Protein AF-A0A2W5YH22-F1 (afdb_monomer)

Foldseek 3Di:
DPDDDPDCPVVVVVVVVVVVVVVVVVVVVVVVVLVVLLVLLLVLLLVLLVPQPQKFFPDPVLSVQLSVQLSVCCVPVLVVCCVVCVVVCVVVVNVVVLLVQLVSSVCSCVPRPRIGGNDSVSSSVSSVSSVVSSVVVCVVVCVVPVPPPPVPPPPVPVPPPPPPDPPDDDD

pLDDT: mean 74.57, std 12.63, range [40.38, 94.56]

Secondary structure (DSSP, 8-state):
-------THHHHHHHHHHHHHHHHHHHHHHHHHHHHHHHHHHHHHHHHHHH-TTEEESSHHHHHHHHHHHHHHHHHHHHHHHHHHHHHHHHTTTHHHHHHHHHHHHHGGGTSTTEEE--HHHHHHHHHHHHHHHHHHHHHHHHH---------------------------

Radius of gyration: 26.46 Å; Cα contacts (8 Å, |Δi|>4): 127; chains: 1; bounding box: 88×34×78 Å

Mean predicted aligned error: 13.65 Å

Solvent-accessible surface area (backbone atoms only — not comparable to full-atom values): 9612 Å² total; per-residue (Å²): 138,81,81,77,74,82,57,71,65,59,59,51,52,53,48,52,51,49,51,52,49,53,49,51,53,54,50,53,52,53,50,51,54,50,52,50,54,35,51,42,51,29,52,16,45,58,48,26,43,71,71,37,96,38,28,50,62,78,42,74,66,22,49,52,47,38,35,52,49,46,35,50,40,58,68,57,49,44,58,51,49,47,62,75,37,38,70,55,23,64,74,48,75,48,53,48,55,45,51,51,50,7,51,51,57,55,49,39,42,81,74,29,73,48,30,45,58,81,38,69,67,41,16,41,55,34,24,53,47,23,49,51,46,35,49,51,51,48,51,53,52,53,65,73,46,84,66,76,76,62,85,67,74,80,74,74,74,74,76,73,79,74,77,78,78,80,90,80,85,84,132

Structure (mmCIF, N/CA/C/O backbone):
data_AF-A0A2W5YH22-F1
#
_entry.id   AF-A0A2W5YH22-F1
#
loop_
_atom_site.group_PDB
_atom_site.id
_atom_site.type_symbol
_atom_site.label_atom_id
_atom_site.label_alt_id
_atom_site.label_comp_id
_atom_site.label_asym_id
_atom_site.label_entity_id
_atom_site.label_seq_id
_atom_site.pdbx_PDB_ins_code
_atom_site.Cartn_x
_atom_site.Cartn_y
_atom_site.Cartn_z
_atom_site.occupancy
_atom_site.B_iso_or_equiv
_atom_site.auth_seq_id
_atom_site.auth_comp_id
_atom_site.auth_asym_id
_atom_site.auth_atom_id
_atom_site.pdbx_PDB_model_num
ATOM 1 N N . MET A 1 1 ? 30.267 0.428 -62.247 1.00 49.31 1 MET A N 1
ATOM 2 C CA . MET A 1 1 ? 30.145 -0.067 -60.859 1.00 49.31 1 MET A CA 1
ATOM 3 C C . MET A 1 1 ? 29.893 1.120 -59.937 1.00 49.31 1 MET A C 1
ATOM 5 O O . MET A 1 1 ? 30.831 1.826 -59.605 1.00 49.31 1 MET A O 1
ATOM 9 N N . ARG A 1 2 ? 28.629 1.427 -59.618 1.00 48.53 2 ARG A N 1
ATOM 10 C CA . ARG A 1 2 ? 28.282 2.431 -58.598 1.00 48.53 2 ARG A CA 1
ATOM 11 C C . ARG A 1 2 ? 27.929 1.669 -57.335 1.00 48.53 2 ARG A C 1
ATOM 13 O O . ARG A 1 2 ? 26.846 1.093 -57.253 1.00 48.53 2 ARG A O 1
ATOM 20 N N . ASP A 1 3 ? 28.889 1.620 -56.427 1.00 55.22 3 ASP A N 1
ATOM 21 C CA . ASP A 1 3 ? 28.732 0.981 -55.135 1.00 55.22 3 ASP A CA 1
ATOM 22 C C . ASP A 1 3 ? 27.698 1.771 -54.328 1.00 55.22 3 ASP A C 1
ATOM 24 O O . ASP A 1 3 ? 27.784 2.993 -54.162 1.00 55.22 3 ASP A O 1
ATOM 28 N N . ARG A 1 4 ? 26.618 1.090 -53.959 1.00 59.72 4 ARG A N 1
ATOM 29 C CA . ARG A 1 4 ? 25.434 1.706 -53.371 1.00 59.72 4 ARG A CA 1
ATOM 30 C C . ARG A 1 4 ? 25.712 1.868 -51.882 1.00 59.72 4 ARG A C 1
ATOM 32 O O . ARG A 1 4 ? 25.489 0.935 -51.119 1.00 59.72 4 ARG A O 1
ATOM 39 N N . ILE A 1 5 ? 26.192 3.047 -51.480 1.00 61.78 5 ILE A N 1
ATOM 40 C CA . ILE A 1 5 ? 26.335 3.417 -50.066 1.00 61.78 5 ILE A CA 1
ATOM 41 C C . ILE A 1 5 ? 25.010 3.099 -49.350 1.00 61.78 5 ILE A C 1
ATOM 43 O O . ILE A 1 5 ? 23.969 3.635 -49.755 1.00 61.78 5 ILE A O 1
ATOM 47 N N . PRO A 1 6 ? 25.001 2.213 -48.335 1.00 58.88 6 PRO A N 1
ATOM 48 C CA . PRO A 1 6 ? 23.786 1.879 -47.613 1.00 58.88 6 PRO A CA 1
ATOM 49 C C . PRO A 1 6 ? 23.320 3.128 -46.861 1.00 58.88 6 PRO A C 1
ATOM 51 O O . PRO A 1 6 ? 23.884 3.530 -45.847 1.00 58.88 6 PRO A O 1
ATOM 54 N N . GLY A 1 7 ? 22.310 3.794 -47.422 1.00 63.41 7 GLY A N 1
ATOM 55 C CA . GLY A 1 7 ? 21.755 5.028 -46.881 1.00 63.41 7 GLY A CA 1
ATOM 56 C C . GLY A 1 7 ? 21.227 4.836 -45.459 1.00 63.41 7 GLY A C 1
ATOM 57 O O . GLY A 1 7 ? 20.651 3.796 -45.132 1.00 63.41 7 GLY A O 1
ATOM 58 N N . GLY A 1 8 ? 21.363 5.879 -44.633 1.00 64.31 8 GLY A N 1
ATOM 59 C CA . GLY A 1 8 ? 21.040 5.911 -43.197 1.00 64.31 8 GLY A CA 1
ATOM 60 C C . GLY A 1 8 ? 19.609 5.531 -42.781 1.00 64.31 8 GLY A C 1
ATOM 61 O O . GLY A 1 8 ? 19.292 5.582 -41.597 1.00 64.31 8 GLY A O 1
ATOM 62 N N . ARG A 1 9 ? 18.747 5.110 -43.714 1.00 68.75 9 ARG A N 1
ATOM 63 C CA . ARG A 1 9 ? 17.426 4.524 -43.448 1.00 68.75 9 ARG A CA 1
ATOM 64 C C . ARG A 1 9 ? 17.508 3.152 -42.766 1.00 68.75 9 ARG A C 1
ATOM 66 O O . ARG A 1 9 ? 16.717 2.894 -41.868 1.00 68.75 9 ARG A O 1
ATOM 73 N N . GLY A 1 10 ? 18.459 2.296 -43.154 1.00 72.69 10 GLY A N 1
ATOM 74 C CA . GLY A 1 10 ? 18.620 0.965 -42.542 1.00 72.69 10 GLY A CA 1
ATOM 75 C C . GLY A 1 10 ? 19.143 1.050 -41.109 1.00 72.69 10 GLY A C 1
ATOM 76 O O . GLY A 1 10 ? 18.603 0.429 -40.200 1.00 72.69 10 GLY A O 1
ATOM 77 N N . LEU A 1 11 ? 20.120 1.933 -40.897 1.00 75.62 11 LEU A N 1
ATOM 78 C CA . LEU A 1 11 ? 20.707 2.182 -39.588 1.00 75.62 11 LEU A CA 1
ATOM 79 C C . LEU A 1 11 ? 19.656 2.717 -38.597 1.00 75.62 11 LEU A C 1
ATOM 81 O O . LEU A 1 11 ? 19.552 2.216 -37.482 1.00 75.62 11 LEU A O 1
ATOM 85 N N . GLN A 1 12 ? 18.824 3.679 -39.013 1.00 78.62 12 GLN A N 1
ATOM 86 C CA . GLN A 1 12 ? 17.742 4.202 -38.170 1.00 78.62 12 GLN A CA 1
ATOM 87 C C . GLN A 1 12 ? 16.666 3.157 -37.851 1.00 78.62 12 GLN A C 1
ATOM 89 O O . GLN A 1 12 ? 16.189 3.117 -36.718 1.00 78.62 12 GLN A O 1
ATOM 94 N N . ALA A 1 13 ? 16.304 2.294 -38.806 1.00 81.12 13 ALA A N 1
ATOM 95 C CA . ALA A 1 13 ? 15.349 1.212 -38.567 1.00 81.12 13 ALA A CA 1
ATOM 96 C C . ALA A 1 13 ? 15.886 0.194 -37.546 1.00 81.12 13 ALA A C 1
ATOM 98 O O . ALA A 1 13 ? 15.166 -0.184 -36.618 1.00 81.12 13 ALA A O 1
ATOM 99 N N . ASP A 1 14 ? 17.164 -0.178 -37.655 1.00 83.19 14 ASP A N 1
ATOM 100 C CA . ASP A 1 14 ? 17.822 -1.081 -36.706 1.00 83.19 14 ASP A CA 1
ATOM 101 C C . ASP A 1 14 ? 17.984 -0.448 -35.319 1.00 83.19 14 ASP A C 1
ATOM 103 O O . ASP A 1 14 ? 17.748 -1.112 -34.306 1.00 83.19 14 ASP A O 1
ATOM 107 N N . PHE A 1 15 ? 18.318 0.845 -35.243 1.00 80.31 15 PHE A N 1
ATOM 108 C CA . PHE A 1 15 ? 18.362 1.575 -33.973 1.00 80.31 15 PHE A CA 1
ATOM 109 C C . PHE A 1 15 ? 16.979 1.673 -33.326 1.00 80.31 15 PHE A C 1
ATOM 111 O O . PHE A 1 15 ? 16.841 1.353 -32.146 1.00 80.31 15 PHE A O 1
ATOM 118 N N . ALA A 1 16 ? 15.943 2.048 -34.078 1.00 85.62 16 ALA A N 1
ATOM 119 C CA . ALA A 1 16 ? 14.577 2.131 -33.563 1.00 85.62 16 ALA A CA 1
ATOM 120 C C . ALA A 1 16 ? 14.080 0.770 -33.054 1.00 85.62 16 ALA A C 1
ATOM 122 O O . ALA A 1 16 ? 13.491 0.685 -31.974 1.00 85.62 16 ALA A O 1
ATOM 123 N N . LYS A 1 17 ? 14.377 -0.310 -33.788 1.00 86.19 17 LYS A N 1
ATOM 124 C CA . LYS A 1 17 ? 14.058 -1.680 -33.377 1.00 86.19 17 LYS A CA 1
ATOM 125 C C . LYS A 1 17 ? 14.766 -2.051 -32.071 1.00 86.19 17 LYS A C 1
ATOM 127 O O . LYS A 1 17 ? 14.110 -2.503 -31.136 1.00 86.19 17 LYS A O 1
ATOM 132 N N . ARG A 1 18 ? 16.067 -1.759 -31.960 1.00 82.75 18 ARG A N 1
ATOM 133 C CA . ARG A 1 18 ? 16.873 -2.002 -30.750 1.0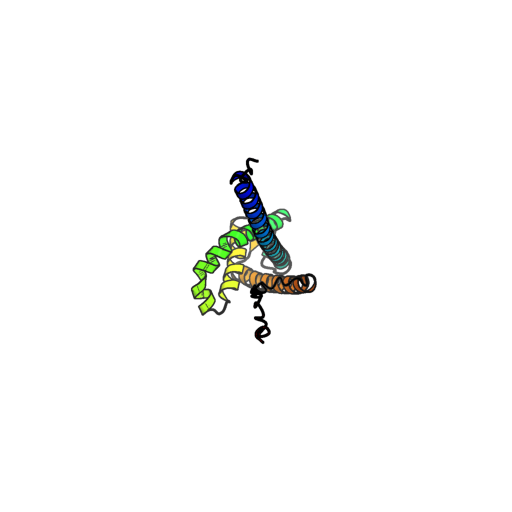0 82.75 18 ARG A CA 1
ATOM 134 C C . ARG A 1 18 ? 16.401 -1.201 -29.540 1.00 82.75 18 ARG A C 1
ATOM 136 O O . ARG A 1 18 ? 16.351 -1.747 -28.444 1.00 82.75 18 ARG A O 1
ATOM 143 N N . LEU A 1 19 ? 16.028 0.067 -29.723 1.00 86.00 19 LEU A N 1
ATOM 144 C CA . LEU A 1 19 ? 15.492 0.910 -28.648 1.00 86.00 19 LEU A CA 1
ATOM 145 C C . LEU A 1 19 ? 14.138 0.394 -28.155 1.00 86.00 19 LEU A C 1
ATOM 147 O O . LEU A 1 19 ? 13.891 0.367 -26.950 1.00 86.00 19 LEU A O 1
ATOM 151 N N . ARG A 1 20 ? 13.284 -0.063 -29.076 1.00 83.00 20 ARG A N 1
ATOM 152 C CA . ARG A 1 20 ? 11.980 -0.649 -28.751 1.00 83.00 20 ARG A CA 1
ATOM 153 C C . ARG A 1 20 ? 12.122 -1.999 -28.052 1.00 83.00 20 ARG A C 1
ATOM 155 O O . ARG A 1 20 ? 11.398 -2.284 -27.108 1.00 83.00 20 ARG A O 1
ATOM 162 N N . GLU A 1 21 ? 13.068 -2.825 -28.479 1.00 83.75 21 GLU A N 1
ATOM 163 C CA . GLU A 1 21 ? 13.396 -4.086 -27.812 1.00 83.75 21 GLU A CA 1
ATOM 164 C C . GLU A 1 21 ? 13.953 -3.832 -26.405 1.00 83.75 21 GLU A C 1
ATOM 166 O O . GLU A 1 21 ? 13.425 -4.376 -25.435 1.00 83.75 21 GLU A O 1
ATOM 171 N N . ALA A 1 22 ? 14.938 -2.938 -26.269 1.00 77.44 22 ALA A N 1
ATOM 172 C CA . ALA A 1 22 ? 15.519 -2.558 -24.982 1.00 77.44 22 ALA A CA 1
ATOM 173 C C . ALA A 1 22 ? 14.471 -1.997 -24.005 1.00 77.44 22 ALA A C 1
ATOM 175 O O . ALA A 1 22 ? 14.435 -2.412 -22.843 1.00 77.44 22 ALA A O 1
ATOM 176 N N . SER A 1 23 ? 13.579 -1.111 -24.468 1.00 79.19 23 SER A N 1
ATOM 177 C CA . SER A 1 23 ? 12.501 -0.573 -23.632 1.00 79.19 23 SER A CA 1
ATOM 178 C C . SER A 1 23 ? 11.492 -1.652 -23.235 1.00 79.19 23 SER A C 1
ATOM 180 O O . SER A 1 23 ? 11.104 -1.713 -22.069 1.00 79.19 23 SER A O 1
ATOM 182 N N . ASN A 1 24 ? 11.135 -2.564 -24.145 1.00 81.50 24 ASN A N 1
ATOM 183 C CA . ASN A 1 24 ? 10.247 -3.689 -23.850 1.00 81.50 24 ASN A CA 1
ATOM 184 C C . ASN A 1 24 ? 10.838 -4.627 -22.787 1.00 81.50 24 ASN A C 1
ATOM 186 O O . ASN A 1 24 ? 10.103 -5.099 -21.919 1.00 81.50 24 ASN A O 1
ATOM 190 N N . PHE A 1 25 ? 12.149 -4.890 -22.816 1.00 75.69 25 PHE A N 1
ATOM 191 C CA . PHE A 1 25 ? 12.814 -5.702 -21.791 1.00 75.69 25 PHE A CA 1
ATOM 192 C C . PHE A 1 25 ? 12.788 -5.023 -20.421 1.00 75.69 25 PHE A C 1
ATOM 194 O O . PHE A 1 25 ? 12.388 -5.652 -19.436 1.00 75.69 25 PHE A O 1
ATOM 201 N N . ALA A 1 26 ? 13.155 -3.739 -20.365 1.00 73.44 26 ALA A N 1
ATOM 202 C CA . ALA A 1 26 ? 13.145 -2.960 -19.128 1.00 73.44 26 ALA A CA 1
ATOM 203 C C . ALA A 1 26 ? 11.727 -2.845 -18.547 1.00 73.44 26 ALA A C 1
ATOM 205 O O . ALA A 1 26 ? 11.512 -3.118 -17.364 1.00 73.44 26 ALA A O 1
ATOM 206 N N . TYR A 1 27 ? 10.743 -2.541 -19.396 1.00 76.00 27 TYR A N 1
ATOM 207 C CA . TYR A 1 27 ? 9.338 -2.441 -19.014 1.00 76.00 27 TYR A CA 1
ATOM 208 C C . TYR A 1 27 ? 8.796 -3.770 -18.480 1.00 76.00 27 TYR A C 1
ATOM 210 O O . TYR A 1 27 ? 8.203 -3.812 -17.404 1.00 76.00 27 TYR A O 1
ATOM 218 N N . ARG A 1 28 ? 9.054 -4.887 -19.174 1.00 75.19 28 ARG A N 1
ATOM 219 C CA . ARG A 1 28 ? 8.615 -6.224 -18.736 1.00 75.19 28 ARG A CA 1
ATOM 220 C C . ARG A 1 28 ? 9.259 -6.656 -17.422 1.00 75.19 28 ARG A C 1
ATOM 222 O O . ARG A 1 28 ? 8.610 -7.329 -16.621 1.00 75.19 28 ARG A O 1
ATOM 229 N N . ALA A 1 29 ? 10.524 -6.306 -17.200 1.00 72.75 29 ALA A N 1
ATOM 230 C CA . ALA A 1 29 ? 11.216 -6.603 -15.951 1.00 72.75 29 ALA A CA 1
ATOM 231 C C . ALA A 1 29 ? 10.645 -5.786 -14.781 1.00 72.75 29 ALA A C 1
ATOM 233 O O . ALA A 1 29 ? 10.292 -6.367 -13.753 1.00 72.75 29 ALA A O 1
ATOM 234 N N . ALA A 1 30 ? 10.487 -4.471 -14.963 1.00 69.31 30 ALA A N 1
ATOM 235 C CA . ALA A 1 30 ? 9.919 -3.581 -13.953 1.00 69.31 30 ALA A CA 1
ATOM 236 C C . ALA A 1 30 ? 8.467 -3.955 -13.613 1.00 69.31 30 ALA A C 1
ATOM 238 O O . ALA A 1 30 ? 8.120 -4.074 -12.438 1.00 69.31 30 ALA A O 1
ATOM 239 N N . MET A 1 31 ? 7.649 -4.232 -14.634 1.00 74.06 31 MET A N 1
ATOM 240 C CA . MET A 1 31 ? 6.253 -4.638 -14.470 1.00 74.06 31 MET A CA 1
ATOM 241 C C . MET A 1 31 ? 6.133 -5.952 -13.695 1.00 74.06 31 MET A C 1
ATOM 243 O O . MET A 1 31 ? 5.355 -6.039 -12.751 1.00 74.06 31 MET A O 1
ATOM 247 N N . ARG A 1 32 ? 6.937 -6.970 -14.033 1.00 72.12 32 ARG A N 1
ATOM 248 C CA . ARG A 1 32 ? 6.898 -8.263 -13.331 1.00 72.12 32 ARG A CA 1
ATOM 249 C C . ARG A 1 32 ? 7.268 -8.122 -11.854 1.00 72.12 32 ARG A C 1
ATOM 251 O O . ARG A 1 32 ? 6.604 -8.705 -11.005 1.00 72.12 32 ARG A O 1
ATOM 258 N N . HIS A 1 33 ? 8.296 -7.331 -11.548 1.00 71.44 33 HIS A N 1
ATOM 259 C CA . HIS A 1 33 ? 8.701 -7.069 -10.167 1.00 71.44 33 HIS A CA 1
ATOM 260 C C . HIS A 1 33 ? 7.617 -6.309 -9.387 1.00 71.44 33 HIS A C 1
ATOM 262 O O . HIS A 1 33 ? 7.316 -6.656 -8.245 1.00 71.44 33 HIS A O 1
ATOM 268 N N . PHE A 1 34 ? 7.001 -5.304 -10.014 1.00 69.19 34 PHE A N 1
ATOM 269 C CA . PHE A 1 34 ? 5.900 -4.547 -9.427 1.00 69.19 34 PHE A CA 1
ATOM 270 C C . PHE A 1 34 ? 4.681 -5.433 -9.131 1.00 69.19 34 PHE A C 1
ATOM 272 O O . PHE A 1 34 ? 4.209 -5.449 -7.998 1.00 69.19 34 PHE A O 1
ATOM 279 N N . VAL A 1 35 ? 4.225 -6.225 -10.108 1.00 72.81 35 VAL A N 1
ATOM 280 C CA . VAL A 1 35 ? 3.072 -7.129 -9.958 1.00 72.81 35 VAL A CA 1
ATOM 281 C C . VAL A 1 35 ? 3.324 -8.179 -8.878 1.00 72.81 35 VAL A C 1
ATOM 283 O O . VAL A 1 35 ? 2.441 -8.440 -8.068 1.00 72.81 35 VAL A O 1
ATOM 286 N N . PHE A 1 36 ? 4.531 -8.747 -8.813 1.00 69.8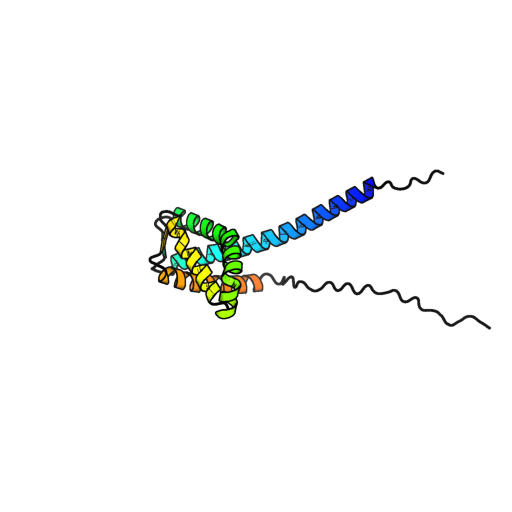1 36 PHE A N 1
ATOM 287 C CA . PHE A 1 36 ? 4.884 -9.713 -7.772 1.00 69.81 36 PHE A CA 1
ATOM 288 C C . PHE A 1 36 ? 4.858 -9.080 -6.374 1.00 69.81 36 PHE A C 1
ATOM 290 O O . PHE A 1 36 ? 4.247 -9.617 -5.454 1.00 69.81 36 PHE A O 1
ATOM 297 N N . ARG A 1 37 ? 5.467 -7.897 -6.215 1.00 67.06 37 ARG A N 1
ATOM 298 C CA . ARG A 1 37 ? 5.448 -7.141 -4.952 1.00 67.06 37 ARG A CA 1
ATOM 299 C C . ARG A 1 37 ?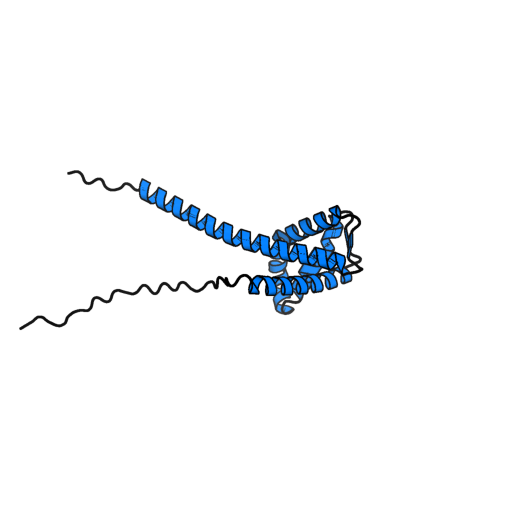 4.017 -6.796 -4.530 1.00 67.06 37 ARG A C 1
ATOM 301 O O . ARG A 1 37 ? 3.679 -6.914 -3.353 1.00 67.06 37 ARG A O 1
ATOM 308 N N . TRP A 1 38 ? 3.200 -6.377 -5.490 1.00 70.38 38 TRP A N 1
ATOM 309 C CA . TRP A 1 38 ? 1.791 -6.061 -5.299 1.00 70.38 38 TRP A CA 1
ATOM 310 C C . TRP A 1 38 ? 1.024 -7.290 -4.801 1.00 70.38 38 TRP A C 1
ATOM 312 O O . TRP A 1 38 ? 0.477 -7.235 -3.705 1.00 70.38 38 TRP A O 1
ATOM 322 N N . LEU A 1 39 ? 1.123 -8.423 -5.507 1.00 69.94 39 LEU A N 1
ATOM 323 C CA . LEU A 1 39 ? 0.509 -9.700 -5.123 1.00 69.94 39 LEU A CA 1
ATOM 324 C C . LEU A 1 39 ? 0.899 -10.150 -3.714 1.00 69.94 39 LEU A C 1
ATOM 326 O O . LEU A 1 39 ? 0.027 -10.488 -2.921 1.00 69.94 39 LEU A O 1
ATOM 330 N N . VAL A 1 40 ? 2.192 -10.126 -3.380 1.00 67.19 40 VAL A N 1
ATOM 331 C CA . VAL A 1 40 ? 2.670 -10.519 -2.043 1.00 67.19 40 VAL A CA 1
ATOM 332 C C . VAL A 1 40 ? 2.055 -9.632 -0.962 1.00 67.19 40 VAL A C 1
ATOM 334 O O . VAL A 1 40 ? 1.621 -10.133 0.074 1.00 67.19 40 VAL A O 1
ATOM 337 N N . THR A 1 41 ? 1.959 -8.325 -1.215 1.00 66.75 41 THR A N 1
ATOM 338 C CA . THR A 1 41 ? 1.385 -7.397 -0.236 1.00 66.75 41 THR A CA 1
ATOM 339 C C . THR A 1 41 ? -0.128 -7.584 -0.103 1.00 66.75 41 THR A C 1
ATOM 341 O O . THR A 1 41 ? -0.644 -7.610 1.010 1.00 66.75 41 THR A O 1
ATOM 344 N N . THR A 1 42 ? -0.831 -7.791 -1.219 1.00 68.44 42 THR A N 1
ATOM 345 C CA . THR A 1 42 ? -2.263 -8.126 -1.275 1.00 68.44 42 THR A CA 1
ATOM 346 C C . THR A 1 42 ? -2.567 -9.406 -0.491 1.00 68.44 42 THR A C 1
ATOM 348 O O . THR A 1 42 ? -3.463 -9.404 0.351 1.00 68.44 42 THR A O 1
ATOM 351 N N . VAL A 1 43 ? -1.797 -10.480 -0.702 1.00 71.06 43 VAL A N 1
ATOM 352 C CA . VAL A 1 43 ? -1.952 -11.740 0.045 1.00 71.06 43 VAL A CA 1
ATOM 353 C C . VAL A 1 43 ? -1.658 -11.531 1.528 1.00 71.06 43 VAL A C 1
ATOM 355 O O . VAL A 1 43 ? -2.429 -11.985 2.369 1.00 71.06 43 VAL A O 1
ATOM 358 N N . GLY A 1 44 ? -0.594 -10.794 1.861 1.00 68.19 44 GLY A N 1
ATOM 359 C CA . GLY A 1 44 ? -0.267 -10.463 3.248 1.00 68.19 44 GLY A CA 1
ATOM 360 C C . GLY A 1 44 ? -1.420 -9.773 3.976 1.00 68.19 44 GLY A C 1
ATOM 361 O O . GLY A 1 44 ? -1.674 -10.071 5.137 1.00 68.19 44 GLY A O 1
ATOM 362 N N . VAL A 1 45 ? -2.155 -8.900 3.289 1.00 67.38 45 VAL A N 1
ATOM 363 C CA . VAL A 1 45 ? -3.287 -8.151 3.860 1.00 67.38 45 VAL A CA 1
ATOM 364 C C . VAL A 1 45 ? -4.525 -9.009 3.986 1.00 67.38 45 VAL A C 1
ATOM 366 O O . VAL A 1 45 ? -5.208 -8.935 5.000 1.00 67.38 45 VAL A O 1
ATOM 369 N N . MET A 1 46 ? -4.789 -9.853 2.992 1.00 68.19 46 MET A N 1
ATOM 370 C CA . MET A 1 46 ? -5.888 -10.810 3.048 1.00 68.19 46 MET A CA 1
ATOM 371 C C . MET A 1 46 ? -5.734 -11.754 4.246 1.00 68.19 46 MET A C 1
ATOM 373 O O . MET A 1 46 ? -6.691 -12.016 4.966 1.00 68.19 46 MET A O 1
ATOM 377 N N . VAL A 1 47 ? -4.506 -12.208 4.499 1.00 69.50 47 VAL A N 1
ATOM 378 C CA . VAL A 1 47 ? -4.187 -13.036 5.662 1.00 69.50 47 VAL A CA 1
ATOM 379 C C . VAL A 1 47 ? -4.224 -12.209 6.951 1.00 69.50 47 VAL A C 1
ATOM 381 O O . VAL A 1 47 ? -4.795 -12.662 7.934 1.00 69.50 47 VAL A O 1
ATOM 384 N N . ALA A 1 48 ? -3.701 -10.981 6.969 1.00 68.94 48 ALA A N 1
ATOM 385 C CA . ALA A 1 48 ? -3.798 -10.120 8.150 1.00 68.94 48 ALA A CA 1
ATOM 386 C C . ALA A 1 48 ? -5.255 -9.826 8.546 1.00 68.94 48 ALA A C 1
ATOM 388 O O . ALA A 1 48 ? -5.573 -9.872 9.728 1.00 68.94 48 ALA A O 1
ATOM 389 N N . ALA A 1 49 ? -6.150 -9.619 7.578 1.00 65.56 49 ALA A N 1
ATOM 390 C CA . ALA A 1 49 ? -7.586 -9.471 7.815 1.00 65.56 49 ALA A CA 1
ATOM 391 C C . ALA A 1 49 ? -8.254 -10.752 8.346 1.00 65.56 49 ALA A C 1
ATOM 393 O O . ALA A 1 49 ? -9.277 -10.678 9.011 1.00 65.56 49 ALA A O 1
ATOM 394 N N . ALA A 1 50 ? -7.691 -11.930 8.067 1.00 64.38 50 ALA A N 1
ATOM 395 C CA . ALA A 1 50 ? -8.195 -13.196 8.598 1.00 64.38 50 ALA A CA 1
ATOM 396 C C . ALA A 1 50 ? -7.648 -13.522 10.001 1.00 64.38 50 ALA A C 1
ATOM 398 O O . ALA A 1 50 ? -8.314 -14.206 10.773 1.00 64.38 50 ALA A O 1
ATOM 399 N N . PHE A 1 51 ? -6.432 -13.067 10.324 1.00 63.56 51 PHE A N 1
ATOM 400 C CA . PHE A 1 51 ? -5.737 -13.409 11.570 1.00 63.56 51 PHE A CA 1
ATOM 401 C C . PHE A 1 51 ? -5.849 -12.344 12.665 1.00 63.56 51 PHE A C 1
ATOM 403 O O . PHE A 1 51 ? -5.692 -12.683 13.839 1.00 63.56 51 PHE A O 1
ATOM 410 N N . LEU A 1 52 ? -6.081 -11.070 12.325 1.00 67.88 52 LEU A N 1
ATOM 411 C CA . LEU A 1 52 ? -6.194 -10.010 13.324 1.00 67.88 52 LEU A CA 1
ATOM 412 C C . LEU A 1 52 ? -7.659 -9.729 13.670 1.00 67.88 52 LEU A C 1
ATOM 414 O O . LEU A 1 52 ? -8.396 -9.264 12.805 1.00 67.88 52 LEU A O 1
ATOM 418 N N . PRO A 1 53 ? -8.058 -9.870 14.949 1.00 60.66 53 PRO A N 1
ATOM 419 C CA . PRO A 1 53 ? -9.426 -9.589 15.386 1.00 60.66 53 PRO A CA 1
ATOM 420 C C . PRO A 1 53 ? -9.826 -8.112 15.247 1.00 60.66 53 PRO A C 1
ATOM 422 O O . PRO A 1 53 ? -11.003 -7.805 15.358 1.00 60.66 53 PRO A O 1
ATOM 425 N N . GLY A 1 54 ? -8.869 -7.212 14.988 1.00 64.25 54 GLY A N 1
ATOM 426 C CA . GLY A 1 54 ? -9.116 -5.786 14.771 1.00 64.25 54 GLY A CA 1
ATOM 427 C C . GLY A 1 54 ? -9.156 -5.339 13.308 1.00 64.25 54 GLY A C 1
ATOM 428 O O . GLY A 1 54 ? -9.088 -4.135 13.051 1.00 64.25 54 GLY A O 1
ATOM 429 N N . ILE A 1 55 ? -9.186 -6.284 12.359 1.00 74.31 55 ILE A N 1
ATOM 430 C CA . ILE A 1 55 ? -9.379 -6.031 10.928 1.00 74.31 55 ILE A CA 1
ATOM 431 C C . ILE A 1 55 ? -10.560 -6.885 10.461 1.00 74.31 55 ILE A C 1
ATOM 433 O O . ILE A 1 55 ? -10.440 -8.096 10.319 1.00 74.31 55 ILE A O 1
ATOM 437 N N . GLY A 1 56 ? -11.703 -6.247 10.227 1.00 74.88 56 GLY A N 1
ATOM 438 C CA . GLY A 1 56 ? -12.945 -6.903 9.828 1.00 74.88 56 GLY A CA 1
ATOM 439 C C . GLY A 1 56 ? -13.345 -6.586 8.391 1.00 74.88 56 GLY A C 1
ATOM 440 O O . GLY A 1 56 ? -12.951 -5.567 7.818 1.00 74.88 56 GLY A O 1
ATOM 441 N N . TYR A 1 57 ? -14.172 -7.447 7.806 1.00 81.25 57 TYR A N 1
ATOM 442 C CA . TYR A 1 57 ? -14.826 -7.181 6.531 1.00 81.25 57 TYR A CA 1
ATOM 443 C C . TYR A 1 57 ? -16.259 -7.715 6.542 1.00 81.25 57 TYR A C 1
ATOM 445 O O . TYR A 1 57 ? -16.522 -8.802 7.049 1.00 81.25 57 TYR A O 1
ATOM 453 N N . ASP A 1 58 ? -17.175 -6.959 5.943 1.00 83.12 58 ASP A N 1
ATOM 454 C CA . ASP A 1 58 ? -18.600 -7.309 5.911 1.00 83.12 58 ASP A CA 1
ATOM 455 C C . ASP A 1 58 ? -18.940 -8.227 4.724 1.00 83.12 58 ASP A C 1
ATOM 457 O O . ASP A 1 58 ? -19.934 -8.949 4.745 1.00 83.12 58 ASP A O 1
ATOM 461 N N . SER A 1 59 ? -18.132 -8.202 3.655 1.00 82.88 59 SER A N 1
ATOM 462 C CA . SER A 1 59 ? -18.353 -9.008 2.449 1.00 82.88 59 SER A CA 1
ATOM 463 C C . SER A 1 59 ? -17.044 -9.378 1.750 1.00 82.88 59 SER A C 1
ATOM 465 O O . SER A 1 59 ? -16.041 -8.671 1.839 1.00 82.88 59 SER A O 1
ATOM 467 N N . THR A 1 60 ? -17.042 -10.451 0.958 1.00 79.69 60 THR A N 1
ATOM 468 C CA . THR A 1 60 ? -15.880 -10.789 0.114 1.00 79.69 60 THR A CA 1
ATOM 469 C C . THR A 1 60 ? -15.537 -9.659 -0.870 1.00 79.69 60 THR A C 1
ATOM 471 O O . THR A 1 60 ? -14.371 -9.453 -1.199 1.00 79.69 60 THR A O 1
ATOM 474 N N . GLY A 1 61 ? -16.534 -8.877 -1.304 1.00 80.44 61 GLY A N 1
ATOM 475 C CA . GLY A 1 61 ? -16.333 -7.718 -2.175 1.00 80.44 61 GLY A CA 1
ATOM 476 C C . GLY A 1 61 ? -15.532 -6.593 -1.514 1.00 80.44 61 GLY A C 1
ATOM 477 O O . GLY A 1 61 ? -14.668 -6.003 -2.165 1.00 80.44 61 GLY A O 1
ATOM 478 N N . SER A 1 62 ? -15.749 -6.332 -0.220 1.00 82.31 62 SER A N 1
ATOM 479 C CA . SER A 1 62 ? -14.969 -5.326 0.511 1.00 82.31 62 SER A CA 1
ATOM 480 C C . SER A 1 62 ? -13.533 -5.783 0.751 1.00 82.31 62 SER A C 1
ATOM 482 O O . SER A 1 62 ? -12.618 -4.973 0.629 1.00 82.31 62 SER A O 1
ATOM 484 N N . LEU A 1 63 ? -13.303 -7.081 0.966 1.00 79.44 63 LEU A N 1
ATOM 485 C CA . LEU A 1 63 ? -11.954 -7.648 1.046 1.00 79.44 63 LEU A CA 1
ATOM 486 C C . LEU A 1 63 ? -11.176 -7.470 -0.269 1.00 79.44 63 LEU A C 1
ATOM 488 O O . LEU A 1 63 ? -10.039 -6.997 -0.262 1.00 79.44 63 LEU A O 1
ATOM 492 N N . ILE A 1 64 ? -11.798 -7.797 -1.408 1.00 80.50 64 ILE A N 1
ATOM 493 C CA . ILE A 1 64 ? -11.184 -7.617 -2.734 1.00 80.50 64 ILE A CA 1
ATOM 494 C C . ILE A 1 64 ? -10.931 -6.129 -3.009 1.00 80.50 64 ILE A C 1
ATOM 496 O O . ILE A 1 64 ? -9.843 -5.764 -3.458 1.00 80.50 64 ILE A O 1
ATOM 500 N N . GLY A 1 65 ? -11.902 -5.262 -2.701 1.00 82.94 65 GLY A N 1
ATOM 501 C CA . GLY A 1 65 ? -11.764 -3.812 -2.842 1.00 82.94 65 GLY A CA 1
ATOM 502 C C . GLY A 1 65 ? -10.631 -3.240 -1.987 1.00 82.94 65 GLY A C 1
ATOM 503 O O . GLY A 1 65 ? -9.822 -2.457 -2.483 1.00 82.94 65 GLY A O 1
ATOM 504 N N . ALA A 1 66 ? -10.518 -3.683 -0.732 1.00 83.56 66 ALA A N 1
ATOM 505 C CA . ALA A 1 66 ? -9.451 -3.302 0.190 1.00 83.56 66 ALA A CA 1
ATOM 506 C C . ALA A 1 66 ? -8.077 -3.737 -0.327 1.00 83.56 66 ALA A C 1
ATOM 508 O O . ALA A 1 66 ? -7.141 -2.936 -0.361 1.00 83.56 66 ALA A O 1
ATOM 509 N N . ALA A 1 67 ? -7.964 -4.980 -0.793 1.00 78.81 67 ALA A N 1
ATOM 510 C CA . ALA A 1 67 ? -6.719 -5.528 -1.310 1.00 78.81 67 ALA A CA 1
ATOM 511 C C . ALA A 1 67 ? -6.274 -4.838 -2.617 1.00 78.81 67 ALA A C 1
ATOM 513 O O . ALA A 1 67 ? -5.084 -4.560 -2.801 1.00 78.81 67 ALA A O 1
ATOM 514 N N . LEU A 1 68 ? -7.228 -4.501 -3.494 1.00 81.88 68 LEU A N 1
ATOM 515 C CA . LEU A 1 68 ? -6.990 -3.732 -4.716 1.00 81.88 68 LEU A CA 1
ATOM 516 C C . LEU A 1 68 ? -6.531 -2.305 -4.394 1.00 81.88 68 LEU A C 1
ATOM 518 O O . LEU A 1 68 ? -5.507 -1.856 -4.918 1.00 81.88 68 LEU A O 1
ATOM 522 N N . LEU A 1 69 ? -7.246 -1.615 -3.499 1.00 85.19 69 LEU A N 1
ATOM 523 C CA . LEU A 1 69 ? -6.912 -0.256 -3.086 1.00 85.19 69 LEU A CA 1
ATOM 524 C C . LEU A 1 69 ? -5.539 -0.199 -2.427 1.00 85.19 69 LEU A C 1
ATOM 526 O O . LEU A 1 69 ? -4.706 0.608 -2.829 1.00 85.19 69 LEU A O 1
ATOM 530 N N . LEU A 1 70 ? -5.268 -1.062 -1.448 1.00 81.38 70 LEU A N 1
ATOM 531 C CA . LEU A 1 70 ? -3.975 -1.077 -0.772 1.00 81.38 70 LEU A CA 1
ATOM 532 C C . LEU A 1 70 ? -2.834 -1.353 -1.754 1.00 81.38 70 LEU A C 1
ATOM 534 O O . LEU A 1 70 ? -1.753 -0.771 -1.671 1.00 81.38 70 LEU A O 1
ATOM 538 N N . GLY A 1 71 ? -3.093 -2.215 -2.725 1.00 78.06 71 GLY A N 1
ATOM 539 C CA . GLY A 1 71 ? -2.190 -2.457 -3.821 1.00 78.06 71 GLY A CA 1
ATOM 540 C C . GLY A 1 71 ? -1.879 -1.204 -4.660 1.00 78.06 71 GLY A C 1
ATOM 541 O O . GLY A 1 71 ? -0.712 -0.927 -4.943 1.00 78.06 71 GLY A O 1
ATOM 542 N N . ILE A 1 72 ? -2.896 -0.408 -5.001 1.00 83.00 72 ILE A N 1
ATOM 543 C CA . ILE A 1 72 ? -2.730 0.899 -5.665 1.00 83.00 72 ILE A CA 1
ATOM 544 C C . ILE A 1 72 ? -1.954 1.865 -4.760 1.00 83.00 72 ILE A C 1
ATOM 546 O O . ILE A 1 72 ? -0.993 2.495 -5.206 1.00 83.00 72 ILE A O 1
ATOM 550 N N . LEU A 1 73 ? -2.298 1.946 -3.472 1.00 84.75 73 LEU A N 1
ATOM 551 C CA . LEU A 1 73 ? -1.574 2.778 -2.511 1.00 84.75 73 LEU A CA 1
ATOM 552 C C . LEU A 1 73 ? -0.087 2.381 -2.462 1.00 84.75 73 LEU A C 1
ATOM 554 O O . LEU A 1 73 ? 0.785 3.246 -2.468 1.00 84.75 73 LEU A O 1
ATOM 558 N N . ASN A 1 74 ? 0.239 1.087 -2.494 1.00 79.94 74 ASN A N 1
ATOM 559 C CA . ASN A 1 74 ? 1.624 0.597 -2.534 1.00 79.94 74 ASN A CA 1
ATOM 560 C C . ASN A 1 74 ? 2.387 0.966 -3.804 1.00 79.94 74 ASN A C 1
ATOM 562 O O . ASN A 1 74 ? 3.615 1.060 -3.771 1.00 79.94 74 ASN A O 1
ATOM 566 N N . ALA A 1 75 ? 1.678 1.197 -4.903 1.00 78.12 75 ALA A N 1
ATOM 567 C CA . ALA A 1 75 ? 2.269 1.628 -6.158 1.00 78.12 75 ALA A CA 1
ATOM 568 C C . ALA A 1 75 ? 2.615 3.116 -6.173 1.00 78.12 75 ALA A C 1
ATOM 570 O O . ALA A 1 75 ? 3.675 3.489 -6.667 1.00 78.12 75 ALA A O 1
ATOM 571 N N . PHE A 1 76 ? 1.729 3.949 -5.624 1.00 83.56 76 PHE A N 1
ATOM 572 C CA . PHE A 1 76 ? 1.818 5.406 -5.750 1.00 83.56 76 PHE A CA 1
ATOM 573 C C . PHE A 1 76 ? 2.182 6.098 -4.438 1.00 83.56 76 PHE A C 1
ATOM 575 O O . PHE A 1 76 ? 3.099 6.910 -4.393 1.00 83.56 76 PHE A O 1
ATOM 582 N N . VAL A 1 77 ? 1.496 5.760 -3.349 1.00 86.62 77 VAL A N 1
ATOM 583 C CA . VAL A 1 77 ? 1.646 6.431 -2.051 1.00 86.62 77 VAL A CA 1
ATOM 584 C C . VAL A 1 77 ? 2.916 5.973 -1.344 1.00 86.62 77 VAL A C 1
ATOM 586 O O . VAL A 1 77 ? 3.670 6.802 -0.842 1.00 86.62 77 VAL A O 1
ATOM 589 N N . ARG A 1 78 ? 3.217 4.668 -1.353 1.00 84.56 78 ARG A N 1
ATOM 590 C CA . ARG A 1 78 ? 4.437 4.135 -0.725 1.00 84.56 78 ARG A CA 1
ATOM 591 C C . ARG A 1 78 ? 5.730 4.790 -1.229 1.00 84.56 78 ARG A C 1
ATOM 593 O O . ARG A 1 78 ? 6.512 5.190 -0.373 1.00 84.56 78 ARG A O 1
ATOM 600 N N . PRO A 1 79 ? 6.016 4.922 -2.543 1.00 83.50 79 PRO A N 1
ATOM 601 C CA . PRO A 1 79 ? 7.252 5.574 -2.983 1.00 83.50 79 PRO A CA 1
ATOM 602 C C . PRO A 1 79 ? 7.323 7.041 -2.550 1.00 83.50 79 PRO A C 1
ATOM 604 O O . PRO A 1 79 ? 8.388 7.491 -2.139 1.00 83.50 79 PRO A O 1
ATOM 607 N N . VAL A 1 80 ? 6.196 7.758 -2.551 1.00 91.00 80 VAL A N 1
ATOM 608 C CA . VAL A 1 80 ? 6.133 9.142 -2.060 1.00 91.00 80 VAL A CA 1
ATOM 609 C C . VAL A 1 80 ? 6.439 9.202 -0.559 1.00 91.00 80 VAL A C 1
ATOM 611 O O . VAL A 1 80 ? 7.313 9.959 -0.143 1.00 91.00 80 VAL A O 1
ATOM 614 N N . LEU A 1 81 ? 5.796 8.355 0.252 1.00 90.38 81 LEU A N 1
ATOM 615 C CA . LEU A 1 81 ? 6.032 8.277 1.699 1.00 90.38 81 LEU A CA 1
ATOM 616 C C . LEU A 1 81 ? 7.452 7.826 2.047 1.00 90.38 81 LEU A C 1
ATOM 618 O O . LEU A 1 81 ? 7.993 8.270 3.053 1.00 90.38 81 LEU A O 1
ATOM 622 N N . LEU A 1 82 ? 8.073 6.970 1.234 1.00 88.12 82 LEU A N 1
ATOM 623 C CA . LEU A 1 82 ? 9.464 6.565 1.429 1.00 88.12 82 LEU A CA 1
ATOM 624 C C . LEU A 1 82 ? 10.438 7.708 1.151 1.00 88.12 82 LEU A C 1
ATOM 626 O O . LEU A 1 82 ? 11.428 7.818 1.863 1.00 88.12 82 LEU A O 1
ATOM 630 N N . ILE A 1 83 ? 10.171 8.551 0.150 1.00 92.50 83 ILE A N 1
ATOM 631 C CA . ILE A 1 83 ? 11.012 9.719 -0.150 1.00 92.50 83 ILE A CA 1
ATOM 632 C C . ILE A 1 83 ? 10.861 10.767 0.954 1.00 92.50 83 ILE A C 1
ATOM 634 O O . ILE A 1 83 ? 11.858 11.228 1.503 1.00 92.50 83 ILE A O 1
ATOM 638 N N . LEU A 1 84 ? 9.620 11.101 1.322 1.00 92.00 84 LEU A N 1
ATOM 639 C CA . LEU A 1 84 ? 9.337 12.073 2.383 1.00 92.00 84 LEU A CA 1
ATOM 640 C C . LEU A 1 84 ? 9.811 11.575 3.756 1.00 92.00 84 LEU A C 1
ATOM 642 O O . LEU A 1 84 ? 10.357 12.334 4.550 1.00 92.00 84 LEU A O 1
ATOM 646 N N . GLY A 1 85 ? 9.628 10.283 4.021 1.00 90.19 85 GLY A N 1
ATOM 647 C CA . GLY A 1 85 ? 10.046 9.620 5.248 1.00 90.19 85 GLY A CA 1
ATOM 648 C C . GLY A 1 85 ? 11.513 9.207 5.265 1.00 90.19 85 GLY A C 1
ATOM 649 O O . GLY A 1 85 ? 11.970 8.765 6.308 1.00 90.19 85 GLY A O 1
ATOM 650 N N . ALA A 1 86 ? 12.272 9.340 4.171 1.00 92.25 86 ALA A N 1
ATOM 651 C CA . ALA A 1 86 ? 13.658 8.871 4.064 1.00 92.25 86 ALA A CA 1
ATOM 652 C C . ALA A 1 86 ? 14.570 9.284 5.241 1.00 92.25 86 ALA A C 1
ATOM 654 O O . ALA A 1 86 ? 15.210 8.396 5.812 1.00 92.25 86 ALA A O 1
ATOM 655 N N . PRO A 1 87 ? 14.625 10.565 5.672 1.00 91.06 87 PRO A N 1
ATOM 656 C CA . PRO A 1 87 ? 15.450 10.952 6.819 1.00 91.06 87 PRO A CA 1
ATOM 657 C C . PRO A 1 87 ? 14.985 10.294 8.126 1.00 91.06 87 PRO A C 1
ATOM 659 O O . PRO A 1 87 ? 15.813 9.840 8.913 1.00 91.06 87 PRO A O 1
ATOM 662 N N . LEU A 1 88 ? 13.670 10.161 8.336 1.00 93.31 88 LEU A N 1
ATOM 663 C CA . LEU A 1 88 ? 13.118 9.457 9.497 1.00 93.31 88 LEU A CA 1
ATOM 664 C C . LEU A 1 88 ? 13.377 7.948 9.423 1.00 93.31 88 LEU A C 1
ATOM 666 O O . LEU A 1 88 ? 13.641 7.319 10.441 1.00 93.31 88 LEU A O 1
ATOM 670 N N . ILE A 1 89 ? 13.316 7.348 8.236 1.00 91.56 89 ILE A N 1
ATOM 671 C CA . ILE A 1 89 ? 13.608 5.930 8.008 1.00 91.56 89 ILE A CA 1
ATOM 672 C C . ILE A 1 89 ? 15.054 5.636 8.396 1.00 91.56 89 ILE A C 1
ATOM 674 O O . ILE A 1 89 ? 15.297 4.648 9.081 1.00 91.56 89 ILE A O 1
ATOM 678 N N . LEU A 1 90 ? 15.996 6.501 8.014 1.00 92.06 90 LEU A N 1
ATOM 679 C CA . LEU A 1 90 ? 17.397 6.369 8.413 1.00 92.06 90 LEU A CA 1
ATOM 680 C C . LEU A 1 90 ? 17.573 6.558 9.924 1.00 92.06 90 LEU A C 1
ATOM 682 O O . LEU A 1 90 ? 18.250 5.753 10.557 1.00 92.06 90 LEU A O 1
ATOM 686 N N . LEU A 1 91 ? 16.909 7.559 10.511 1.00 94.56 91 LEU A N 1
ATOM 687 C CA . LEU A 1 91 ? 16.973 7.832 11.950 1.00 94.56 91 LEU A CA 1
ATOM 688 C C . LEU A 1 91 ? 16.385 6.692 12.798 1.00 94.56 91 LEU A C 1
ATOM 690 O O . LEU A 1 91 ? 16.898 6.377 13.865 1.00 94.56 91 LEU A O 1
ATOM 694 N N . THR A 1 92 ? 15.316 6.060 12.313 1.00 92.12 92 THR A N 1
ATOM 695 C CA . THR A 1 92 ? 14.606 4.963 12.991 1.00 92.12 92 THR A CA 1
ATOM 696 C C . THR A 1 92 ? 15.058 3.574 12.531 1.00 92.12 92 THR A C 1
ATOM 698 O O . THR A 1 92 ? 14.394 2.582 12.831 1.00 92.12 92 THR A O 1
ATOM 701 N N . LEU A 1 93 ? 16.165 3.483 11.783 1.00 89.94 93 LEU A N 1
ATOM 702 C CA . LEU A 1 93 ? 16.740 2.221 11.300 1.00 89.94 93 LEU A CA 1
ATOM 703 C C . LEU A 1 93 ? 15.748 1.334 10.519 1.00 89.94 93 LEU A C 1
ATOM 705 O O . LEU A 1 93 ? 15.772 0.107 10.591 1.00 89.94 93 LEU A O 1
ATOM 709 N N . GLY A 1 94 ? 14.841 1.952 9.763 1.00 83.69 94 GLY A N 1
ATOM 710 C CA . GLY A 1 94 ? 13.821 1.245 8.994 1.00 83.69 94 GLY A CA 1
ATOM 711 C C . GLY A 1 94 ? 12.516 0.980 9.741 1.00 83.69 94 GLY A C 1
ATOM 712 O O . GLY A 1 94 ? 11.553 0.564 9.098 1.00 83.69 94 GLY A O 1
ATOM 713 N N . PHE A 1 95 ? 12.413 1.279 11.041 1.00 87.81 95 PHE A N 1
ATOM 714 C CA . PHE A 1 95 ? 11.161 1.111 11.792 1.00 87.81 95 PHE A CA 1
ATOM 715 C C . PHE A 1 95 ? 10.015 1.946 11.201 1.00 87.81 95 PHE A C 1
ATOM 717 O O . PHE A 1 95 ? 8.880 1.480 11.105 1.00 87.81 95 PHE A O 1
ATOM 724 N N . PHE A 1 96 ? 10.314 3.140 10.684 1.00 89.06 96 PHE A N 1
ATOM 725 C CA . PHE A 1 96 ? 9.319 3.974 10.009 1.00 89.06 96 PHE A CA 1
ATOM 726 C C . PHE A 1 96 ? 8.692 3.306 8.767 1.00 89.06 96 PHE A C 1
ATOM 728 O O . PHE A 1 96 ? 7.561 3.618 8.408 1.00 89.06 96 PHE A O 1
ATOM 735 N N . ILE A 1 97 ? 9.360 2.327 8.139 1.00 85.44 97 ILE A N 1
ATOM 736 C CA . ILE A 1 97 ? 8.780 1.548 7.028 1.00 85.44 97 ILE A CA 1
ATOM 737 C C . ILE A 1 97 ? 7.577 0.731 7.513 1.00 85.44 97 ILE A C 1
ATOM 739 O O . ILE A 1 97 ? 6.589 0.591 6.789 1.00 85.44 97 ILE A O 1
ATOM 743 N N . LEU A 1 98 ? 7.638 0.215 8.741 1.00 85.62 98 LEU A N 1
ATOM 744 C CA . LEU A 1 98 ? 6.536 -0.521 9.345 1.00 85.62 98 LEU A CA 1
ATOM 745 C C . LEU A 1 98 ? 5.348 0.401 9.632 1.00 85.62 98 LEU A C 1
ATOM 747 O O . LEU A 1 98 ? 4.210 0.047 9.326 1.00 85.62 98 LEU A O 1
ATOM 751 N N . ILE A 1 99 ? 5.627 1.614 10.121 1.00 88.38 99 ILE A N 1
ATOM 752 C CA . ILE A 1 99 ? 4.615 2.659 10.311 1.00 88.38 99 ILE A CA 1
ATOM 753 C C . ILE A 1 99 ? 3.949 3.013 8.980 1.00 88.38 99 ILE A C 1
ATOM 755 O O . ILE A 1 99 ? 2.726 3.076 8.931 1.00 88.38 99 ILE A O 1
ATOM 759 N N . ILE A 1 100 ? 4.716 3.187 7.895 1.00 88.00 100 ILE A N 1
ATOM 760 C CA . ILE A 1 100 ? 4.160 3.449 6.558 1.00 88.00 100 ILE A CA 1
ATOM 761 C C . ILE A 1 100 ? 3.199 2.326 6.156 1.00 88.00 100 ILE A C 1
ATOM 763 O O . ILE A 1 100 ? 2.058 2.608 5.805 1.00 88.00 100 ILE A O 1
ATOM 767 N N . ASN A 1 101 ? 3.617 1.061 6.254 1.00 85.31 101 ASN A N 1
ATOM 768 C CA . ASN A 1 101 ? 2.762 -0.071 5.886 1.00 85.31 101 ASN A CA 1
ATOM 769 C C . ASN A 1 101 ? 1.463 -0.114 6.719 1.00 85.31 101 ASN A C 1
ATOM 771 O O . ASN A 1 101 ? 0.393 -0.378 6.171 1.00 85.31 101 ASN A O 1
ATOM 775 N N . GLY A 1 102 ? 1.540 0.184 8.020 1.00 85.94 102 GLY A N 1
ATOM 776 C CA . GLY A 1 102 ? 0.366 0.253 8.898 1.00 85.94 102 GLY A CA 1
ATOM 777 C C . GLY A 1 102 ? -0.536 1.437 8.589 1.00 85.94 102 GLY A C 1
ATOM 778 O O . GLY A 1 102 ? -1.750 1.282 8.520 1.00 85.94 102 GLY A O 1
ATOM 779 N N . LEU A 1 103 ? 0.039 2.604 8.308 1.00 88.44 103 LEU A N 1
ATOM 780 C CA . LEU A 1 103 ? -0.719 3.796 7.938 1.00 88.44 103 LEU A CA 1
ATOM 781 C C . LEU A 1 103 ? -1.511 3.577 6.643 1.00 88.44 103 LEU A C 1
ATOM 783 O O . LEU A 1 103 ? -2.651 4.020 6.532 1.00 88.44 103 LEU A O 1
ATOM 787 N N . MET A 1 104 ? -0.940 2.838 5.691 1.00 85.12 104 MET A N 1
ATOM 788 C CA . MET A 1 104 ? -1.631 2.469 4.455 1.00 85.12 104 MET A CA 1
ATOM 789 C C . MET A 1 104 ? -2.829 1.559 4.724 1.00 85.12 104 MET A C 1
ATOM 791 O O . MET A 1 104 ? -3.892 1.774 4.146 1.00 85.12 104 MET A O 1
ATOM 795 N N . LEU A 1 105 ? -2.677 0.587 5.627 1.00 84.94 105 LEU A N 1
ATOM 796 C CA . LEU A 1 105 ? -3.769 -0.291 6.048 1.00 84.94 105 LEU A CA 1
ATOM 797 C C . LEU A 1 105 ? -4.861 0.477 6.803 1.00 84.94 105 LEU A C 1
ATOM 799 O O . LEU A 1 105 ? -6.043 0.244 6.574 1.00 84.94 105 LEU A O 1
ATOM 803 N N . TYR A 1 106 ? -4.462 1.435 7.640 1.00 87.06 106 TYR A N 1
ATOM 804 C CA . TYR A 1 106 ? -5.366 2.327 8.366 1.00 87.06 106 TYR A CA 1
ATOM 805 C C . TYR A 1 106 ? -6.167 3.256 7.438 1.00 87.06 106 TYR A C 1
ATOM 807 O O . TYR A 1 106 ? -7.298 3.612 7.749 1.00 87.06 106 TYR A O 1
ATOM 815 N N . TRP A 1 107 ? -5.616 3.637 6.282 1.00 87.19 107 TRP A N 1
ATOM 816 C CA . TRP A 1 107 ? -6.295 4.514 5.318 1.00 87.19 107 TRP A CA 1
ATOM 817 C C . TRP A 1 107 ? -7.363 3.811 4.472 1.00 87.19 107 TRP A C 1
ATOM 819 O O .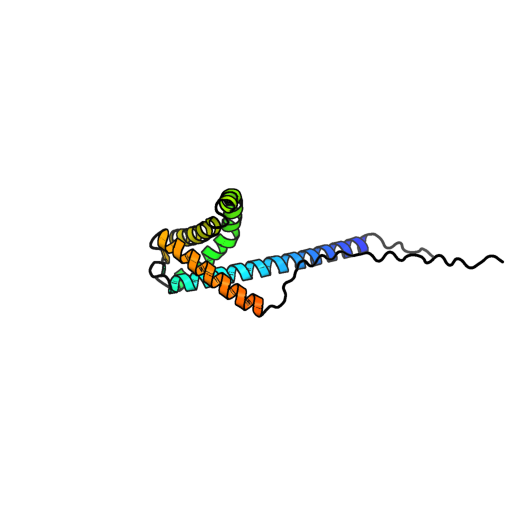 TRP A 1 107 ? -8.337 4.440 4.061 1.00 87.19 107 TRP A O 1
ATOM 829 N N . VAL A 1 108 ? -7.203 2.514 4.212 1.00 85.19 108 VAL A N 1
ATOM 830 C CA . VAL A 1 108 ? -8.125 1.708 3.390 1.00 85.19 108 VAL A CA 1
ATOM 831 C C . VAL A 1 108 ? -9.596 1.766 3.829 1.00 85.19 108 VAL A C 1
ATOM 833 O O . VAL A 1 108 ? -10.434 2.012 2.954 1.00 85.19 108 VAL A O 1
ATOM 836 N N . PRO A 1 109 ? -9.954 1.583 5.119 1.00 84.56 109 PRO A N 1
ATOM 837 C CA . PRO A 1 109 ? -11.353 1.628 5.563 1.00 84.56 109 PRO A CA 1
ATOM 838 C C . PRO A 1 109 ? -12.032 2.988 5.322 1.00 84.56 109 PRO A C 1
ATOM 840 O O . PRO A 1 109 ? -13.252 3.052 5.219 1.00 84.56 109 PRO A O 1
ATOM 843 N N . GLY A 1 110 ? -11.270 4.078 5.159 1.00 82.94 110 GLY A N 1
ATOM 844 C CA . GLY A 1 110 ? -11.829 5.392 4.815 1.00 82.94 110 GLY A CA 1
ATOM 845 C C . GLY A 1 110 ? -12.373 5.490 3.384 1.00 82.94 110 GLY A C 1
ATOM 846 O O . GLY A 1 110 ? -13.132 6.406 3.075 1.00 82.94 110 GLY A O 1
ATOM 847 N N . ILE A 1 111 ? -11.995 4.557 2.505 1.00 83.88 111 ILE A N 1
ATOM 848 C CA . ILE A 1 111 ? -12.355 4.567 1.078 1.00 83.88 111 ILE A CA 1
ATOM 849 C C . ILE A 1 111 ? -13.196 3.337 0.718 1.00 83.88 111 ILE A C 1
ATOM 851 O O . ILE A 1 111 ? -14.161 3.442 -0.042 1.00 83.88 111 ILE A O 1
ATOM 855 N N . VAL A 1 112 ? -12.852 2.165 1.258 1.00 83.44 112 VAL A N 1
ATOM 856 C CA . VAL A 1 112 ? -13.565 0.913 0.983 1.00 83.44 112 VAL A CA 1
ATOM 857 C C . VAL A 1 112 ? -14.632 0.691 2.041 1.00 83.44 112 VAL A C 1
ATOM 859 O O . VAL A 1 112 ? -14.338 0.341 3.181 1.00 83.44 112 VAL A O 1
ATOM 862 N N . ARG A 1 113 ? -15.894 0.859 1.640 1.00 81.62 113 ARG A N 1
ATOM 863 C CA . ARG A 1 113 ? -17.042 0.566 2.504 1.00 81.62 113 ARG A CA 1
ATOM 864 C C . ARG A 1 113 ? -17.102 -0.932 2.815 1.00 81.62 113 ARG A C 1
ATOM 866 O O . ARG A 1 113 ? -16.964 -1.759 1.914 1.00 81.62 113 ARG A O 1
ATOM 873 N N . GLY A 1 114 ? -17.322 -1.261 4.086 1.00 78.75 114 GLY A N 1
ATOM 874 C CA . GLY A 1 114 ? -17.407 -2.637 4.578 1.00 78.75 114 GLY A CA 1
ATOM 875 C C . GLY A 1 114 ? -16.061 -3.307 4.859 1.00 78.75 114 GLY A C 1
ATOM 876 O O . GLY A 1 114 ? -16.011 -4.531 4.972 1.00 78.75 114 GLY A O 1
ATOM 877 N N . PHE A 1 115 ? -14.969 -2.541 4.924 1.00 81.62 115 PHE A N 1
ATOM 878 C CA . PHE A 1 115 ? -13.707 -2.959 5.534 1.00 81.62 115 PHE A CA 1
ATOM 879 C C . PHE A 1 115 ? -13.484 -2.096 6.775 1.00 81.62 115 PHE A C 1
ATOM 881 O O . PHE A 1 115 ? -13.567 -0.872 6.687 1.00 81.62 115 PHE A O 1
ATOM 888 N N . HIS A 1 116 ? -13.221 -2.723 7.917 1.00 81.00 116 HIS A N 1
ATOM 889 C CA . HIS A 1 116 ? -13.119 -2.056 9.211 1.00 81.00 116 HIS A CA 1
ATOM 890 C C . HIS A 1 116 ? -11.755 -2.333 9.836 1.00 81.00 116 HIS A C 1
ATOM 892 O O . HIS A 1 116 ? -11.264 -3.459 9.810 1.00 81.00 116 HIS A O 1
ATOM 898 N N . VAL A 1 117 ? -11.141 -1.295 10.401 1.00 83.88 117 VAL A N 1
ATOM 899 C CA . VAL A 1 117 ? -9.909 -1.405 11.185 1.00 83.88 117 VAL A CA 1
ATOM 900 C C . VAL A 1 117 ? -10.130 -0.631 12.475 1.00 83.88 117 VAL A C 1
ATOM 902 O O . VAL A 1 117 ? -10.314 0.584 12.425 1.00 83.88 117 VAL A O 1
ATOM 905 N N . ASP A 1 118 ? -10.097 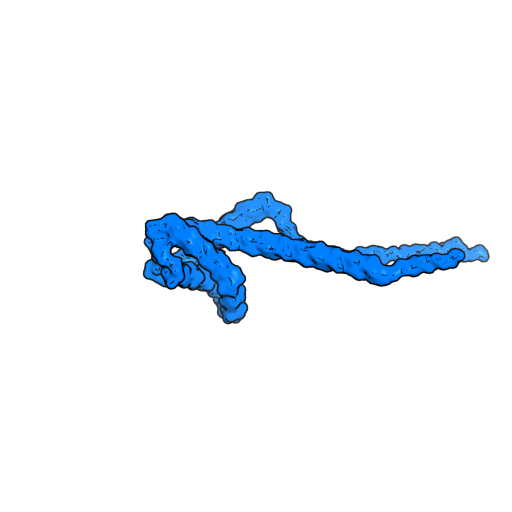-1.321 13.615 1.00 80.75 118 ASP A N 1
ATOM 906 C CA . ASP A 1 118 ? -10.511 -0.763 14.918 1.00 80.75 118 ASP A CA 1
ATOM 907 C C . ASP A 1 118 ? -9.652 0.424 15.392 1.00 80.75 118 ASP A C 1
ATOM 909 O O . ASP A 1 118 ? -10.049 1.182 16.275 1.00 80.75 118 ASP A O 1
ATOM 913 N N . GLY A 1 119 ? -8.462 0.610 14.813 1.00 83.31 119 GLY A N 1
ATOM 914 C CA . GLY A 1 119 ? -7.625 1.774 15.077 1.00 83.31 119 GLY A CA 1
ATOM 915 C C . GLY A 1 119 ? -6.186 1.631 14.593 1.00 83.31 119 GLY A C 1
ATOM 916 O O . GLY A 1 119 ? -5.811 0.665 13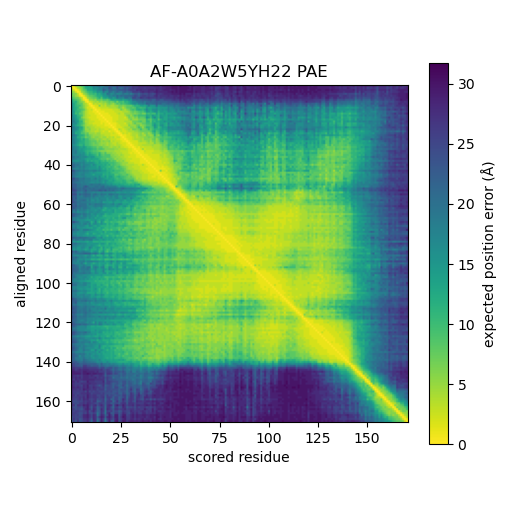.923 1.00 83.31 119 GLY A O 1
ATOM 917 N N . PHE A 1 120 ? -5.349 2.599 14.979 1.00 81.94 120 PHE A N 1
ATOM 918 C CA . PHE A 1 120 ? -3.930 2.625 14.609 1.00 81.94 120 PHE A CA 1
ATOM 919 C C . PHE A 1 120 ? -3.162 1.400 15.126 1.00 81.94 120 PHE A C 1
ATOM 921 O O . PHE A 1 120 ? -2.324 0.863 14.410 1.00 81.94 120 PHE A O 1
ATOM 928 N N . TRP A 1 121 ? -3.471 0.914 16.334 1.00 83.75 121 TRP A N 1
ATOM 929 C CA . TRP A 1 121 ? -2.835 -0.285 16.895 1.00 83.75 121 TRP A CA 1
ATOM 930 C C . TRP A 1 121 ? -3.161 -1.551 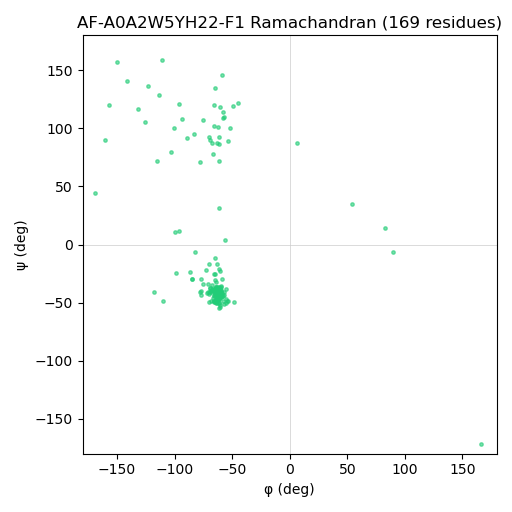16.103 1.00 83.75 121 TRP A C 1
ATOM 932 O O . TRP A 1 121 ? -2.244 -2.308 15.790 1.00 83.75 121 TRP A O 1
ATOM 942 N N . SER A 1 122 ? -4.419 -1.753 15.700 1.00 83.88 122 SER A N 1
ATOM 943 C CA . SER A 1 122 ? -4.791 -2.873 14.821 1.00 83.88 122 SER A CA 1
ATOM 944 C C . SER A 1 122 ? -4.071 -2.789 13.478 1.00 83.88 122 SER A C 1
ATOM 946 O O . SER A 1 122 ? -3.556 -3.792 12.987 1.00 83.88 122 SER A O 1
ATOM 948 N N . ALA A 1 123 ? -3.949 -1.584 12.915 1.00 84.31 123 ALA A N 1
ATOM 949 C CA . ALA A 1 123 ? -3.217 -1.372 11.672 1.00 84.31 123 ALA A CA 1
ATOM 950 C C . ALA A 1 123 ? -1.701 -1.616 11.818 1.00 84.31 123 ALA A C 1
ATOM 952 O O . ALA A 1 123 ? -1.078 -2.191 10.926 1.00 84.31 123 ALA A O 1
ATOM 953 N N . PHE A 1 124 ? -1.108 -1.218 12.946 1.00 84.88 124 PHE A N 1
ATOM 954 C CA . PHE A 1 124 ? 0.307 -1.422 13.261 1.00 84.88 124 PHE A CA 1
ATOM 955 C C . PHE A 1 124 ? 0.643 -2.909 13.429 1.00 84.88 124 PHE A C 1
ATOM 957 O O . PHE A 1 124 ? 1.573 -3.408 12.791 1.00 84.88 124 PHE A O 1
ATOM 964 N N . TRP A 1 125 ? -0.152 -3.644 14.212 1.00 84.56 125 TRP A N 1
ATOM 965 C CA . TRP A 1 125 ? -0.021 -5.100 14.320 1.00 84.56 125 TRP A CA 1
ATOM 966 C C . TRP A 1 125 ? -0.276 -5.789 12.979 1.00 84.56 125 TRP A C 1
ATOM 968 O O . TRP A 1 125 ? 0.451 -6.714 12.613 1.00 84.56 125 TRP A O 1
ATOM 978 N N . GLY A 1 126 ? -1.240 -5.288 12.201 1.00 83.31 126 GLY A N 1
ATOM 979 C CA . GLY A 1 126 ? -1.499 -5.759 10.844 1.00 83.31 126 GLY A CA 1
ATOM 980 C C . GLY A 1 126 ? -0.268 -5.604 9.959 1.00 83.31 126 GLY A C 1
ATOM 981 O O . GLY A 1 126 ? 0.122 -6.550 9.283 1.00 83.31 126 GLY A O 1
ATOM 982 N N . ALA A 1 127 ? 0.415 -4.461 10.023 1.00 83.19 127 ALA A N 1
ATOM 983 C CA . ALA A 1 127 ? 1.646 -4.209 9.275 1.00 83.19 127 ALA A CA 1
ATOM 984 C C . ALA A 1 127 ? 2.795 -5.148 9.656 1.00 83.19 127 ALA A C 1
ATOM 986 O O . ALA A 1 127 ? 3.535 -5.582 8.769 1.00 83.19 127 ALA A O 1
ATOM 987 N N . ILE A 1 128 ? 2.934 -5.482 10.945 1.00 85.62 128 ILE A N 1
ATOM 988 C CA . ILE A 1 128 ? 3.901 -6.486 11.413 1.00 85.62 128 ILE A CA 1
ATOM 989 C C . ILE A 1 128 ? 3.590 -7.836 10.768 1.00 85.62 128 ILE A C 1
ATOM 991 O O . ILE A 1 128 ? 4.467 -8.438 10.148 1.00 85.62 128 ILE A O 1
ATOM 995 N N . VAL A 1 129 ? 2.338 -8.288 10.858 1.00 83.12 129 VAL A N 1
ATOM 996 C CA . VAL A 1 129 ? 1.908 -9.585 10.318 1.00 83.12 129 VAL A CA 1
ATOM 997 C C . VAL A 1 129 ? 2.063 -9.635 8.798 1.00 83.12 129 VAL A C 1
ATOM 999 O O . VAL A 1 129 ? 2.662 -10.577 8.281 1.00 83.12 129 VAL A O 1
ATOM 1002 N N . ILE A 1 130 ? 1.645 -8.589 8.079 1.00 78.25 130 ILE A N 1
ATOM 1003 C CA . ILE A 1 130 ? 1.866 -8.448 6.630 1.00 78.25 130 ILE A CA 1
ATOM 1004 C C . ILE A 1 130 ? 3.358 -8.526 6.304 1.00 78.25 130 ILE A C 1
ATOM 1006 O O . ILE A 1 130 ? 3.736 -9.194 5.341 1.00 78.25 130 ILE A O 1
ATOM 1010 N N . GLY A 1 131 ? 4.209 -7.856 7.087 1.00 78.06 131 GLY A N 1
ATOM 1011 C CA . GLY A 1 131 ? 5.660 -7.878 6.920 1.00 78.06 131 GLY A CA 1
ATOM 1012 C C . GLY A 1 131 ? 6.243 -9.281 7.080 1.00 78.06 131 GLY A C 1
ATOM 1013 O O . GLY A 1 131 ? 7.015 -9.716 6.225 1.00 78.06 131 GLY A O 1
ATOM 1014 N N . ILE A 1 132 ? 5.818 -10.010 8.115 1.00 82.38 132 ILE A N 1
ATOM 1015 C CA . ILE A 1 132 ? 6.231 -11.397 8.368 1.00 82.38 132 ILE A CA 1
ATOM 1016 C C . ILE A 1 132 ? 5.772 -12.307 7.229 1.00 82.38 132 ILE A C 1
ATOM 1018 O O . ILE A 1 132 ? 6.588 -13.026 6.660 1.00 82.38 132 ILE A O 1
ATOM 1022 N N . ILE A 1 133 ? 4.498 -12.243 6.838 1.00 79.81 133 ILE A N 1
ATOM 1023 C CA . ILE A 1 133 ? 3.951 -13.060 5.744 1.00 79.81 133 ILE A CA 1
ATOM 1024 C C . ILE A 1 133 ? 4.674 -12.741 4.443 1.00 79.81 133 ILE A C 1
ATOM 1026 O O . ILE A 1 133 ? 5.089 -13.646 3.729 1.00 79.81 133 ILE A O 1
ATOM 1030 N N . SER A 1 134 ? 4.894 -11.459 4.154 1.00 73.06 134 SER A N 1
ATOM 1031 C CA . SER A 1 134 ? 5.635 -11.031 2.968 1.00 73.06 134 SER A CA 1
ATOM 1032 C C . SER A 1 134 ? 7.066 -11.550 2.982 1.00 73.06 134 SER A C 1
ATOM 1034 O O . SER A 1 134 ? 7.568 -11.949 1.933 1.00 73.06 134 SER A O 1
ATOM 1036 N N . TRP A 1 135 ? 7.726 -11.561 4.142 1.00 79.56 135 TRP A N 1
ATOM 1037 C CA . TRP A 1 135 ? 9.068 -12.114 4.300 1.00 79.56 135 TRP A CA 1
ATOM 1038 C C . TRP A 1 135 ? 9.081 -13.629 4.087 1.00 79.56 135 TRP A C 1
ATOM 1040 O O . TRP A 1 135 ? 9.903 -14.107 3.310 1.00 79.56 135 TRP A O 1
ATOM 1050 N N . VAL A 1 136 ? 8.131 -14.359 4.678 1.00 81.50 136 VAL A N 1
ATOM 1051 C CA . VAL A 1 136 ? 7.965 -15.809 4.501 1.00 81.50 136 VAL A CA 1
ATOM 1052 C C . VAL A 1 136 ? 7.680 -16.141 3.037 1.00 81.50 136 VAL A C 1
ATOM 1054 O O . VAL A 1 136 ? 8.443 -16.886 2.431 1.00 81.50 136 VAL A O 1
ATOM 1057 N N . LEU A 1 137 ? 6.656 -15.540 2.424 1.00 74.19 137 LEU A N 1
ATOM 1058 C CA . LEU A 1 137 ? 6.344 -15.728 1.003 1.00 74.19 137 LEU A CA 1
ATOM 1059 C C . LEU A 1 137 ? 7.556 -15.387 0.139 1.00 74.19 137 LEU A C 1
ATOM 1061 O O . LEU A 1 137 ? 7.935 -16.173 -0.719 1.00 74.19 137 LEU A O 1
ATOM 1065 N N . SER A 1 138 ? 8.210 -14.251 0.387 1.00 69.06 138 SER A N 1
ATOM 1066 C CA . SER A 1 138 ? 9.411 -13.885 -0.364 1.00 69.06 138 SER A CA 1
ATOM 1067 C C . SER A 1 138 ? 10.524 -14.912 -0.185 1.00 69.06 138 SER A C 1
ATOM 1069 O O . SER A 1 138 ? 11.199 -15.210 -1.159 1.00 69.06 138 SER A O 1
ATOM 1071 N N . ALA A 1 139 ? 10.726 -15.469 1.009 1.00 77.88 139 ALA A N 1
ATOM 1072 C CA . ALA A 1 139 ? 11.724 -16.506 1.253 1.00 77.88 139 ALA A CA 1
ATOM 1073 C C . ALA A 1 139 ? 11.390 -17.805 0.501 1.00 77.88 139 ALA A C 1
ATOM 1075 O O . ALA A 1 139 ? 12.266 -18.360 -0.159 1.00 77.88 139 ALA A O 1
ATOM 1076 N N . PHE A 1 140 ? 10.125 -18.235 0.520 1.00 76.12 140 PHE A N 1
ATOM 1077 C CA . PHE A 1 140 ? 9.656 -19.414 -0.214 1.00 76.12 140 PHE A CA 1
ATOM 1078 C C . PHE A 1 140 ? 9.776 -19.234 -1.732 1.00 76.12 140 PHE A C 1
ATOM 1080 O O . PHE A 1 140 ? 10.391 -20.062 -2.400 1.00 76.12 140 PHE A O 1
ATOM 1087 N N . PHE A 1 141 ? 9.273 -18.123 -2.27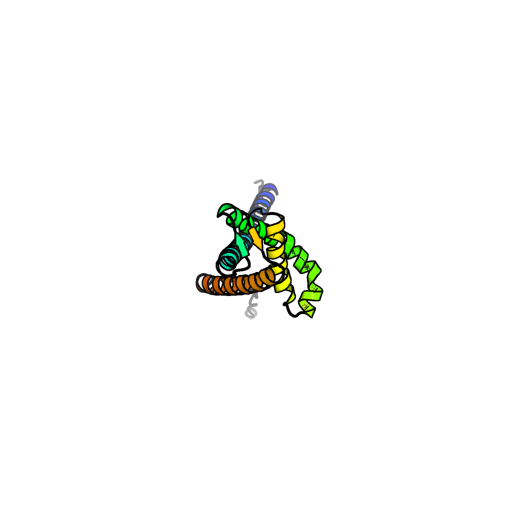8 1.00 66.69 141 PHE A N 1
ATOM 1088 C CA . PHE A 1 141 ? 9.336 -17.844 -3.716 1.00 66.69 141 PHE A CA 1
ATOM 1089 C C . PHE A 1 141 ? 10.769 -17.606 -4.208 1.00 66.69 141 PHE A C 1
ATOM 1091 O O . PHE A 1 141 ? 11.124 -18.013 -5.310 1.00 66.69 141 PHE A O 1
ATOM 1098 N N . ARG A 1 142 ? 11.626 -16.987 -3.389 1.00 62.03 142 ARG A N 1
ATOM 1099 C CA . ARG A 1 142 ? 13.054 -16.802 -3.698 1.00 62.03 142 ARG A CA 1
ATOM 1100 C C . ARG A 1 142 ? 13.843 -18.111 -3.591 1.00 62.03 142 ARG A C 1
ATOM 1102 O O . ARG A 1 142 ? 14.896 -18.217 -4.210 1.00 62.03 142 ARG A O 1
ATOM 1109 N N . GLY A 1 143 ? 13.327 -19.091 -2.845 1.00 55.06 143 GLY A N 1
ATOM 1110 C CA . GLY A 1 143 ? 13.815 -20.469 -2.827 1.00 55.06 143 GLY A CA 1
ATOM 1111 C C . GLY A 1 143 ? 13.413 -21.277 -4.068 1.00 55.06 143 GLY A C 1
ATOM 1112 O O . GLY A 1 143 ? 14.209 -22.086 -4.534 1.00 55.06 143 GLY A O 1
ATOM 1113 N N . SER A 1 144 ? 12.227 -21.038 -4.642 1.00 54.16 144 SER A N 1
ATOM 1114 C CA . SER A 1 144 ? 11.766 -21.715 -5.870 1.00 54.16 144 SER A CA 1
ATOM 1115 C C . SER A 1 144 ? 12.256 -21.052 -7.165 1.00 54.16 144 SER A C 1
ATOM 1117 O O . SER A 1 144 ? 12.503 -21.741 -8.152 1.00 54.16 144 SER A O 1
ATOM 1119 N N . ASP A 1 145 ? 12.478 -19.736 -7.155 1.00 50.28 145 ASP A N 1
ATOM 1120 C CA . ASP A 1 145 ? 13.047 -18.990 -8.275 1.00 50.28 145 ASP A CA 1
ATOM 1121 C C . ASP A 1 145 ? 14.523 -18.674 -8.003 1.00 50.28 145 ASP A C 1
ATOM 1123 O O . ASP A 1 145 ? 14.898 -17.545 -7.673 1.00 50.28 145 ASP A O 1
ATOM 1127 N N . GLY A 1 146 ? 15.391 -19.668 -8.223 1.00 48.38 146 GLY A N 1
ATOM 1128 C CA . GLY A 1 146 ? 16.860 -19.559 -8.254 1.00 48.38 146 GLY A CA 1
ATOM 1129 C C . GLY A 1 146 ? 17.418 -18.631 -9.349 1.00 48.38 146 GLY A C 1
ATOM 1130 O O . GLY A 1 146 ? 18.504 -18.851 -9.877 1.00 48.38 146 GLY A O 1
ATOM 1131 N N . ARG A 1 147 ? 16.688 -17.577 -9.718 1.00 40.38 147 ARG A N 1
ATOM 1132 C CA . ARG A 1 147 ? 17.187 -16.439 -10.484 1.00 40.38 147 ARG A CA 1
ATOM 1133 C C . ARG A 1 147 ? 17.117 -15.202 -9.612 1.00 40.38 147 ARG A C 1
ATOM 1135 O O . ARG A 1 147 ? 16.384 -14.249 -9.871 1.00 40.38 147 ARG A O 1
ATOM 1142 N N . VAL A 1 148 ? 18.024 -15.188 -8.639 1.00 48.25 148 VAL A N 1
ATOM 1143 C CA . VAL A 1 148 ? 18.770 -13.971 -8.343 1.00 48.25 148 VAL A CA 1
ATOM 1144 C C . VAL A 1 148 ? 19.386 -13.544 -9.679 1.00 48.25 148 VAL A C 1
ATOM 1146 O O . VAL A 1 148 ? 20.486 -13.955 -10.033 1.00 48.25 1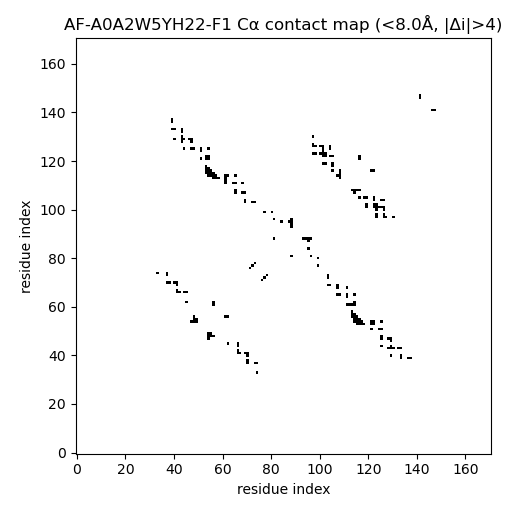48 VAL A O 1
ATOM 1149 N N . HIS A 1 149 ? 18.667 -12.738 -10.467 1.00 47.62 149 HIS A N 1
ATOM 1150 C CA . HIS A 1 149 ? 19.334 -11.809 -11.367 1.00 47.62 149 HIS A CA 1
ATOM 1151 C C . HIS A 1 149 ? 20.012 -10.814 -10.431 1.00 47.62 149 HIS A C 1
ATOM 1153 O O . HIS A 1 149 ? 19.525 -9.720 -10.153 1.00 47.62 149 HIS A O 1
ATOM 1159 N N . VAL A 1 150 ? 21.138 -11.273 -9.882 1.00 48.22 150 VAL A N 1
ATOM 1160 C CA . VAL A 1 150 ? 22.251 -10.420 -9.547 1.00 48.22 150 VAL A CA 1
ATOM 1161 C C . VAL A 1 150 ? 22.359 -9.547 -10.787 1.00 48.22 150 VAL A C 1
ATOM 1163 O O . VAL A 1 150 ? 22.455 -10.051 -11.911 1.00 48.22 150 VAL A O 1
ATOM 1166 N N . LEU A 1 151 ? 22.256 -8.239 -10.606 1.00 47.69 151 LEU A N 1
ATOM 1167 C CA . LEU A 1 151 ? 22.886 -7.309 -11.523 1.00 47.69 151 LEU A CA 1
ATOM 1168 C C . LEU A 1 151 ? 24.386 -7.619 -11.434 1.00 47.69 151 LEU A C 1
ATOM 1170 O O . LEU A 1 151 ? 25.152 -6.906 -10.796 1.00 47.69 151 LEU A O 1
ATOM 1174 N N . THR A 1 152 ? 24.792 -8.766 -11.983 1.00 50.62 152 THR A N 1
ATOM 1175 C CA . THR A 1 152 ? 26.174 -9.132 -12.189 1.00 50.62 152 THR A CA 1
ATOM 1176 C C . THR A 1 152 ? 26.581 -8.190 -13.286 1.00 50.62 152 THR A C 1
ATOM 1178 O O . THR A 1 152 ? 26.295 -8.430 -14.457 1.00 50.62 152 THR A O 1
ATOM 1181 N N . HIS A 1 153 ? 27.122 -7.050 -12.861 1.00 43.97 153 HIS A N 1
ATOM 1182 C CA . HIS A 1 153 ? 28.290 -6.432 -13.455 1.00 43.97 153 HIS A CA 1
ATOM 1183 C C . HIS A 1 153 ? 28.725 -7.174 -14.717 1.00 43.97 153 HIS A C 1
ATOM 1185 O O . HIS A 1 153 ? 29.574 -8.064 -14.681 1.00 43.97 153 HIS A O 1
ATOM 1191 N N . HIS A 1 154 ? 28.147 -6.803 -15.857 1.00 45.66 154 HIS A N 1
ATOM 1192 C CA . HIS A 1 154 ? 28.813 -7.066 -17.112 1.00 45.66 154 HIS A CA 1
ATOM 1193 C C . HIS A 1 154 ? 29.895 -5.996 -17.225 1.00 45.66 154 HIS A C 1
ATOM 1195 O O . HIS A 1 154 ? 29.794 -5.047 -17.998 1.00 45.66 154 HIS A O 1
ATOM 1201 N N . THR A 1 155 ? 30.932 -6.131 -16.394 1.00 52.91 155 THR A N 1
ATOM 1202 C CA . THR A 1 155 ? 32.239 -5.579 -16.717 1.00 52.91 155 THR A CA 1
ATOM 1203 C C . THR A 1 155 ? 32.665 -6.341 -17.963 1.00 52.91 155 THR A C 1
ATOM 1205 O O . THR A 1 155 ? 33.254 -7.417 -17.897 1.00 52.91 155 THR A O 1
ATOM 1208 N N . GLN A 1 156 ? 32.264 -5.820 -19.119 1.00 51.81 156 GLN A N 1
ATOM 1209 C CA . GLN A 1 156 ? 32.829 -6.174 -20.406 1.00 51.81 156 GLN A CA 1
ATOM 1210 C C . GLN A 1 156 ? 34.303 -5.779 -20.344 1.00 51.81 156 GLN A C 1
ATOM 1212 O O . GLN A 1 156 ? 34.686 -4.673 -20.721 1.00 51.81 156 GLN A O 1
ATOM 1217 N N . ILE A 1 157 ? 35.146 -6.678 -19.833 1.00 50.84 157 ILE A N 1
ATOM 1218 C CA . ILE A 1 157 ? 36.577 -6.614 -20.092 1.00 50.84 157 ILE A CA 1
ATOM 1219 C C . ILE A 1 157 ? 36.709 -6.957 -21.571 1.00 50.84 157 ILE A C 1
ATOM 1221 O O . ILE A 1 157 ? 36.785 -8.120 -21.967 1.00 50.84 157 ILE A O 1
ATOM 1225 N N . LYS A 1 158 ? 36.647 -5.910 -22.396 1.00 52.25 158 LYS A N 1
ATOM 1226 C CA . LYS A 1 158 ? 37.046 -5.920 -23.796 1.00 52.25 158 LYS A CA 1
ATOM 1227 C C . LYS A 1 158 ? 38.456 -6.497 -23.822 1.00 52.25 158 LYS A C 1
ATOM 1229 O O . LYS A 1 158 ? 39.412 -5.813 -23.465 1.00 52.25 158 LYS A O 1
ATOM 1234 N N . ARG A 1 159 ? 38.560 -7.781 -24.172 1.00 55.16 159 ARG A N 1
ATOM 1235 C CA . ARG A 1 159 ? 39.823 -8.486 -24.373 1.00 55.16 159 ARG A CA 1
ATOM 1236 C C . ARG A 1 159 ? 40.521 -7.763 -25.521 1.00 55.16 159 ARG A C 1
ATOM 1238 O O . ARG A 1 159 ? 40.217 -7.991 -26.687 1.00 55.16 159 ARG A O 1
ATOM 1245 N N . VAL A 1 160 ? 41.360 -6.791 -25.176 1.00 63.31 160 VAL A N 1
ATOM 1246 C CA . VAL A 1 160 ? 42.244 -6.120 -26.120 1.00 63.31 160 VAL A CA 1
ATOM 1247 C C . VAL A 1 160 ? 43.100 -7.210 -26.735 1.00 63.31 160 VAL A C 1
ATOM 1249 O O . VAL A 1 160 ? 43.842 -7.910 -26.050 1.00 63.31 160 VAL A O 1
ATOM 1252 N N . GLN A 1 161 ? 42.893 -7.401 -28.032 1.00 57.78 161 GLN A N 1
ATOM 1253 C CA . GLN A 1 161 ? 43.656 -8.292 -28.876 1.00 57.78 161 GLN A CA 1
ATOM 1254 C C . GLN A 1 161 ? 45.055 -7.689 -28.973 1.00 57.78 161 GLN A C 1
ATOM 1256 O O . GLN A 1 161 ? 45.331 -6.839 -29.818 1.00 57.78 161 GLN A O 1
ATOM 1261 N N . GLY A 1 162 ? 45.900 -8.049 -28.007 1.00 57.44 162 GLY A N 1
ATOM 1262 C CA . GLY A 1 162 ? 47.320 -7.759 -28.046 1.00 57.44 162 GLY A CA 1
ATOM 1263 C C . GLY A 1 162 ? 47.867 -8.383 -29.316 1.00 57.44 162 GLY A C 1
ATOM 1264 O O . GLY A 1 162 ? 47.902 -9.603 -29.450 1.00 57.44 162 GLY A O 1
ATOM 1265 N N . ARG A 1 163 ? 48.219 -7.530 -30.277 1.00 58.94 163 ARG A N 1
ATOM 1266 C CA . ARG A 1 163 ? 49.028 -7.907 -31.426 1.00 58.94 163 ARG A CA 1
ATOM 1267 C C . ARG A 1 163 ? 50.366 -8.355 -30.845 1.00 58.94 163 ARG A C 1
ATOM 1269 O O . ARG A 1 163 ? 51.147 -7.518 -30.405 1.00 58.94 163 ARG A O 1
ATOM 1276 N N . VAL A 1 164 ? 50.563 -9.666 -30.750 1.00 64.25 164 VAL A N 1
ATOM 1277 C CA . VAL A 1 164 ? 51.872 -10.254 -30.477 1.00 64.25 164 VAL A CA 1
ATOM 1278 C C . VAL A 1 164 ? 52.775 -9.742 -31.593 1.00 64.25 164 VAL A C 1
ATOM 1280 O O . VAL A 1 164 ? 52.540 -10.025 -32.762 1.00 64.25 164 VAL A O 1
ATOM 1283 N N . ILE A 1 165 ? 53.708 -8.864 -31.245 1.00 66.44 165 ILE A N 1
ATOM 1284 C CA . ILE A 1 165 ? 54.790 -8.475 -32.141 1.00 66.44 165 ILE A CA 1
ATOM 1285 C C . ILE A 1 165 ? 55.743 -9.668 -32.108 1.00 66.44 165 ILE A C 1
ATOM 1287 O O . ILE A 1 165 ? 56.371 -9.895 -31.078 1.00 66.44 165 ILE A O 1
ATOM 1291 N N . GLU A 1 166 ? 55.801 -10.461 -33.179 1.00 72.25 166 GLU A N 1
ATOM 1292 C CA . GLU A 1 166 ? 56.902 -11.404 -33.389 1.00 72.25 166 GLU A CA 1
ATOM 1293 C C . GLU A 1 166 ? 58.219 -10.607 -33.473 1.00 72.25 166 GLU A C 1
ATOM 1295 O O . GLU A 1 166 ? 58.370 -9.795 -34.389 1.00 72.25 166 GLU A O 1
ATOM 1300 N N . PRO A 1 167 ? 59.201 -10.817 -32.577 1.00 65.06 167 PRO A N 1
ATOM 1301 C CA . PRO A 1 167 ? 60.559 -10.365 -32.811 1.00 65.06 167 PRO A CA 1
ATOM 1302 C C . PRO A 1 167 ? 61.275 -11.502 -33.541 1.00 65.06 167 PRO A C 1
ATOM 1304 O O . PRO A 1 167 ? 61.767 -12.444 -32.921 1.00 65.06 167 PRO A O 1
ATOM 1307 N N . GLY A 1 168 ? 61.255 -11.474 -34.871 1.00 60.97 168 GLY A N 1
ATOM 1308 C CA . GLY A 1 168 ? 61.753 -12.611 -35.637 1.00 60.97 168 GLY A CA 1
ATOM 1309 C C . GLY A 1 168 ? 61.915 -12.373 -37.127 1.00 60.97 168 GLY A C 1
ATOM 1310 O O . GLY A 1 168 ? 61.532 -13.236 -37.907 1.00 60.97 168 GLY A O 1
ATOM 1311 N N . SER A 1 169 ? 62.484 -11.240 -37.536 1.00 59.78 169 SER A N 1
ATOM 1312 C CA . SER A 1 169 ? 63.066 -11.124 -38.876 1.00 59.78 169 SER A CA 1
ATOM 1313 C C . SER A 1 169 ? 64.047 -9.958 -38.960 1.00 59.78 169 SER A C 1
ATOM 1315 O O . SER A 1 169 ? 63.659 -8.857 -39.328 1.00 59.78 169 SER A O 1
ATOM 1317 N N . GLU A 1 170 ? 65.315 -10.214 -38.665 1.00 64.38 170 GLU A N 1
ATOM 1318 C CA . GLU A 1 170 ? 66.402 -9.681 -39.487 1.00 64.38 170 GLU A CA 1
ATOM 1319 C C . GLU A 1 170 ? 67.637 -10.564 -39.283 1.00 64.38 170 GLU A C 1
ATOM 1321 O O . GLU A 1 170 ? 68.066 -10.825 -38.158 1.00 64.38 170 GLU A O 1
ATOM 1326 N N . ARG A 1 171 ? 68.086 -11.134 -40.401 1.00 53.16 171 ARG A N 1
ATOM 1327 C CA . ARG A 1 171 ? 69.387 -11.775 -40.573 1.00 53.16 171 ARG A CA 1
ATOM 1328 C C . ARG A 1 171 ? 70.395 -10.700 -40.938 1.00 53.16 171 ARG A C 1
ATOM 1330 O O . ARG A 1 171 ? 69.965 -9.756 -41.637 1.00 53.16 171 ARG A O 1
#

Sequence (171 aa):
MRDRIPGGRGLQADFAKRLREASNFAYRAAMRHFVFRWLVTTVGVMVAAAFLPGIGYDSTGSLIGAALLLGILNAFVRPVLLILGAPLILLTLGFFILIINGLMLYWVPGIVRGFHVDGFWSAFWGAIVIGIISWVLSAFFRGSDGRVHVLTHHTQIKRVQGRVIEPGSER